Protein AF-A0A3C1VQQ1-F1 (afdb_monomer)

Structure (mmCIF, N/CA/C/O backbone):
data_AF-A0A3C1VQQ1-F1
#
_entry.id   AF-A0A3C1VQQ1-F1
#
loop_
_atom_site.group_PDB
_atom_site.id
_atom_site.type_symbol
_atom_site.label_atom_id
_atom_site.label_alt_id
_atom_site.label_comp_id
_atom_site.label_asym_id
_atom_site.label_entity_id
_atom_site.label_seq_id
_atom_site.pdbx_PDB_ins_code
_atom_site.Cartn_x
_atom_site.Cartn_y
_atom_site.Cartn_z
_atom_site.occupancy
_atom_site.B_iso_or_equiv
_atom_site.auth_seq_id
_atom_site.auth_comp_id
_atom_site.auth_asym_id
_atom_site.auth_atom_id
_atom_site.pdbx_PDB_model_num
ATOM 1 N N . VAL A 1 1 ? -17.918 -1.080 27.250 1.00 39.94 1 VAL A N 1
ATOM 2 C CA . VAL A 1 1 ? -16.450 -1.093 27.050 1.00 39.94 1 VAL A CA 1
ATOM 3 C C . VAL A 1 1 ? -15.999 -2.527 27.261 1.00 39.94 1 VAL A C 1
ATOM 5 O O . VAL A 1 1 ? -16.093 -3.006 28.383 1.00 39.94 1 VAL A O 1
ATOM 8 N N . GLY A 1 2 ? -15.712 -3.258 26.180 1.00 42.59 2 GLY A N 1
ATOM 9 C CA . GLY A 1 2 ? -15.419 -4.693 26.248 1.00 42.59 2 GLY A CA 1
ATOM 10 C C . GLY A 1 2 ? -14.170 -4.951 27.084 1.00 42.59 2 GLY A C 1
ATOM 11 O O . GLY A 1 2 ? -13.149 -4.301 26.871 1.00 42.59 2 GLY A O 1
ATOM 12 N N . GLN A 1 3 ? -14.267 -5.852 28.062 1.00 41.72 3 GLN A N 1
ATOM 13 C CA . GLN A 1 3 ? -13.107 -6.332 28.807 1.00 41.72 3 GLN A CA 1
ATOM 14 C C . GLN A 1 3 ? -12.143 -6.986 27.815 1.00 41.72 3 GLN A C 1
ATOM 16 O O . GLN A 1 3 ? -12.426 -8.054 27.280 1.00 41.72 3 GLN A O 1
ATOM 21 N N . LEU A 1 4 ? -11.020 -6.318 27.550 1.00 45.69 4 LEU A N 1
ATOM 22 C CA . LEU A 1 4 ? -9.874 -6.940 26.902 1.00 45.69 4 LEU A CA 1
ATOM 23 C C . LEU A 1 4 ? -9.429 -8.109 27.786 1.00 45.69 4 LEU A C 1
ATOM 25 O O . LEU A 1 4 ? -9.221 -7.938 28.988 1.00 45.69 4 LEU A O 1
ATOM 29 N N . ASP A 1 5 ? -9.319 -9.287 27.181 1.00 46.25 5 ASP A N 1
ATOM 30 C CA . ASP A 1 5 ? -8.816 -10.509 27.807 1.00 46.25 5 ASP A CA 1
ATOM 31 C C . ASP A 1 5 ? -7.493 -10.198 28.552 1.00 46.25 5 ASP A C 1
ATOM 33 O O . ASP A 1 5 ? -6.656 -9.481 27.986 1.00 46.25 5 ASP A O 1
ATOM 37 N N . PRO A 1 6 ? -7.250 -10.674 29.793 1.00 57.59 6 PRO A N 1
ATOM 38 C CA . PRO A 1 6 ? -6.098 -10.261 30.611 1.00 57.59 6 PRO A CA 1
ATOM 39 C C . PRO A 1 6 ? -4.735 -10.425 29.921 1.00 57.59 6 PRO A C 1
ATOM 41 O O . PRO A 1 6 ? -3.790 -9.698 30.218 1.00 57.59 6 PRO A O 1
ATOM 44 N N . GLN A 1 7 ? -4.646 -11.336 28.951 1.00 48.59 7 GLN A N 1
ATOM 45 C CA . GLN A 1 7 ? -3.479 -11.550 28.091 1.00 48.59 7 GLN A CA 1
ATOM 46 C C . GLN A 1 7 ? -3.103 -10.347 27.197 1.00 48.59 7 GLN A C 1
ATOM 48 O O . GLN A 1 7 ? -1.947 -10.227 26.775 1.00 48.59 7 GLN A O 1
ATOM 53 N N . PHE A 1 8 ? -4.043 -9.434 26.935 1.00 49.53 8 PHE A N 1
ATOM 54 C CA . PHE A 1 8 ? -3.836 -8.216 26.143 1.00 49.53 8 PHE A CA 1
ATOM 55 C C . PHE A 1 8 ? -3.678 -6.946 26.994 1.00 49.53 8 PHE A C 1
ATOM 57 O O . PHE A 1 8 ? -3.432 -5.864 26.447 1.00 49.53 8 PHE A O 1
ATOM 64 N N . ALA A 1 9 ? -3.761 -7.055 28.325 1.00 52.38 9 ALA A N 1
ATOM 65 C CA . ALA A 1 9 ? -3.533 -5.930 29.225 1.00 52.38 9 ALA A CA 1
ATOM 66 C C . ALA A 1 9 ? -2.117 -5.354 29.024 1.00 52.38 9 ALA A C 1
ATOM 68 O O . ALA A 1 9 ? -1.124 -6.079 29.004 1.00 52.38 9 ALA A O 1
ATOM 69 N N . GLY A 1 10 ? -2.021 -4.038 28.813 1.00 63.00 10 GLY A N 1
ATOM 70 C CA . GLY A 1 10 ? -0.745 -3.344 28.591 1.00 63.00 10 GLY A CA 1
ATOM 71 C C . GLY A 1 10 ? -0.114 -3.524 27.201 1.00 63.00 10 GLY A C 1
ATOM 72 O O . GLY A 1 10 ? 0.918 -2.912 26.931 1.00 63.00 10 GLY A O 1
ATOM 73 N N . LYS A 1 11 ? -0.719 -4.290 26.278 1.00 68.06 11 LYS A N 1
ATOM 74 C CA . LYS A 1 11 ? -0.163 -4.482 24.921 1.00 68.06 11 LYS A CA 1
ATOM 75 C C . LYS A 1 11 ? -0.221 -3.224 24.059 1.00 68.06 11 LYS A C 1
ATOM 77 O O . LYS A 1 11 ? 0.683 -3.016 23.255 1.00 68.06 11 LYS A O 1
ATOM 82 N N . VAL A 1 12 ? -1.240 -2.383 24.237 1.00 72.56 12 VAL A N 1
ATOM 83 C CA . VAL A 1 12 ? -1.382 -1.121 23.491 1.00 72.56 12 VAL A CA 1
ATOM 84 C C . VAL A 1 12 ? -0.232 -0.153 23.821 1.00 72.56 12 VAL A C 1
ATOM 86 O O . VAL A 1 12 ? 0.487 0.209 22.892 1.00 72.56 12 VAL A O 1
ATOM 89 N N . PRO A 1 13 ? 0.050 0.180 25.101 1.00 73.81 13 PRO A N 1
ATOM 90 C CA . PRO A 1 13 ? 1.220 0.980 25.473 1.00 73.81 13 PRO A CA 1
ATOM 91 C C . PRO A 1 13 ? 2.548 0.439 24.930 1.00 73.81 13 PRO A C 1
ATOM 93 O O . PRO A 1 13 ? 3.322 1.198 24.361 1.00 73.81 13 PRO A O 1
ATOM 96 N N . VAL A 1 14 ? 2.787 -0.874 25.030 1.00 73.19 14 VAL A N 1
ATOM 97 C CA . VAL A 1 14 ? 4.020 -1.515 24.527 1.00 73.19 14 VAL A CA 1
ATOM 98 C C . VAL A 1 14 ? 4.127 -1.437 23.002 1.00 73.19 14 VAL A C 1
ATOM 100 O O . VAL A 1 14 ? 5.217 -1.305 22.450 1.00 73.19 14 VAL A O 1
ATOM 103 N N . THR A 1 15 ? 3.005 -1.543 22.292 1.00 71.06 15 THR A N 1
ATOM 104 C CA . THR A 1 15 ? 2.981 -1.434 20.826 1.00 71.06 15 THR A CA 1
ATOM 105 C C . THR A 1 15 ? 3.254 0.000 20.386 1.00 71.06 15 THR A C 1
ATOM 107 O O . THR A 1 15 ? 4.034 0.211 19.462 1.00 71.06 15 THR A O 1
ATOM 110 N N . ILE A 1 16 ? 2.678 0.976 21.092 1.00 71.69 16 ILE A N 1
ATOM 111 C CA . ILE A 1 16 ? 2.932 2.404 20.881 1.00 71.69 16 ILE A CA 1
ATOM 112 C C . ILE A 1 16 ? 4.403 2.732 21.156 1.00 71.69 16 ILE A C 1
ATOM 114 O O . ILE A 1 16 ? 5.048 3.357 20.322 1.00 71.69 16 ILE A O 1
ATOM 118 N N . GLU A 1 17 ? 4.960 2.263 22.273 1.00 69.62 17 GLU A N 1
ATOM 119 C CA . GLU A 1 17 ? 6.384 2.413 22.596 1.00 69.62 17 GLU A CA 1
ATOM 120 C C . GLU A 1 17 ? 7.264 1.840 21.478 1.00 69.62 17 GLU A C 1
ATOM 122 O O . GLU A 1 17 ? 8.118 2.543 20.951 1.00 69.62 17 GLU A O 1
ATOM 127 N N . ARG A 1 18 ? 7.003 0.603 21.028 1.00 67.00 18 ARG A N 1
ATOM 128 C CA . ARG A 1 18 ? 7.743 -0.016 19.914 1.00 67.00 18 ARG A CA 1
ATOM 129 C C . ARG A 1 18 ? 7.639 0.772 18.616 1.00 67.00 18 ARG A C 1
ATOM 131 O O . ARG A 1 18 ? 8.617 0.830 17.877 1.00 67.00 18 ARG A O 1
ATOM 138 N N . TYR A 1 19 ? 6.461 1.306 18.309 1.00 69.56 19 TYR A N 1
ATOM 139 C CA . TYR A 1 19 ? 6.261 2.144 17.134 1.00 69.56 19 TYR A CA 1
ATOM 140 C C . TYR A 1 19 ? 7.142 3.391 17.225 1.00 69.56 19 TYR A C 1
ATOM 142 O O . TYR A 1 19 ? 7.952 3.637 16.334 1.00 69.56 19 TYR A O 1
ATOM 150 N N . TRP A 1 20 ? 7.085 4.110 18.346 1.00 68.25 20 TRP A N 1
ATOM 151 C CA . TRP A 1 20 ? 7.907 5.298 18.546 1.00 68.25 20 TRP A CA 1
ATOM 152 C C . TRP A 1 20 ? 9.400 4.994 18.622 1.00 68.25 20 TRP A C 1
ATOM 154 O O . TRP A 1 20 ? 10.163 5.788 18.101 1.00 68.25 20 TRP A O 1
ATOM 164 N N . SER A 1 21 ? 9.840 3.848 19.148 1.00 64.88 21 SER A N 1
ATOM 165 C CA . SER A 1 21 ? 11.254 3.438 19.087 1.00 64.88 21 SER A CA 1
ATOM 166 C C . SER A 1 21 ? 11.730 3.088 17.673 1.00 64.88 21 SER A C 1
ATOM 168 O O . SER A 1 21 ? 12.930 3.111 17.407 1.00 64.88 21 SER A O 1
ATOM 170 N N . LYS A 1 22 ? 10.815 2.709 16.769 1.00 64.06 22 LYS A N 1
ATOM 171 C CA . LYS A 1 22 ? 11.129 2.475 15.350 1.00 64.06 22 LYS A CA 1
ATOM 172 C C . LYS A 1 22 ? 11.178 3.774 14.551 1.00 64.06 22 LYS A C 1
ATOM 174 O O . LYS A 1 22 ? 11.965 3.871 13.618 1.00 64.06 22 LYS A O 1
ATOM 179 N N . VAL A 1 23 ? 10.331 4.739 14.900 1.00 64.25 23 VAL A N 1
ATOM 180 C CA . VAL A 1 23 ? 10.227 6.039 14.219 1.00 64.25 23 VAL A CA 1
ATOM 181 C C . VAL A 1 23 ? 11.259 7.038 14.760 1.00 64.25 23 VAL A C 1
ATOM 183 O O . VAL A 1 23 ? 11.966 7.697 14.004 1.00 64.25 23 VAL A O 1
ATOM 186 N N . GLY A 1 24 ? 11.354 7.143 16.082 1.00 58.41 24 GLY A N 1
ATOM 187 C CA . GLY A 1 24 ? 12.304 7.957 16.826 1.00 58.41 24 GLY A CA 1
ATOM 188 C C . GLY A 1 24 ? 13.482 7.102 17.267 1.00 58.41 24 GLY A C 1
ATOM 189 O O . GLY A 1 24 ? 13.353 6.191 18.082 1.00 58.41 24 GLY A O 1
ATOM 190 N N . SER A 1 25 ? 14.649 7.373 16.704 1.00 52.59 25 SER A N 1
ATOM 191 C CA . SER A 1 25 ? 15.847 6.601 16.984 1.00 52.59 25 SER A CA 1
ATOM 192 C C . SER A 1 25 ? 16.397 6.876 18.391 1.00 52.59 25 SER A C 1
ATOM 194 O O . SER A 1 25 ? 17.212 7.777 18.567 1.00 52.59 25 SER A O 1
ATOM 196 N N . ASP A 1 26 ? 16.080 6.029 19.365 1.00 44.44 26 ASP A N 1
ATOM 197 C CA . ASP A 1 26 ? 16.962 5.849 20.535 1.00 44.44 26 ASP A CA 1
ATOM 198 C C . ASP A 1 26 ? 18.192 4.975 20.187 1.00 44.44 26 ASP A C 1
ATOM 200 O O . ASP A 1 26 ? 19.089 4.783 21.002 1.00 44.44 26 ASP A O 1
ATOM 204 N N . THR A 1 27 ? 18.267 4.455 18.952 1.00 45.03 27 THR A N 1
ATOM 205 C CA . THR A 1 27 ? 19.327 3.544 18.466 1.00 45.03 27 THR A CA 1
ATOM 206 C C . THR A 1 27 ? 20.095 4.047 17.230 1.00 45.03 27 THR A C 1
ATOM 208 O O . THR A 1 27 ? 20.875 3.300 16.646 1.00 45.03 27 THR A O 1
ATOM 211 N N . GLY A 1 28 ? 19.944 5.323 16.847 1.00 43.47 28 GLY A N 1
ATOM 212 C CA . GLY A 1 28 ? 20.835 5.994 15.881 1.00 43.47 28 GLY A CA 1
ATOM 213 C C . GLY A 1 28 ? 20.470 5.948 14.388 1.00 43.47 28 GLY A C 1
ATOM 214 O O . GLY A 1 28 ? 21.255 6.434 13.581 1.00 43.47 28 GLY A O 1
ATOM 215 N N . MET A 1 29 ? 19.301 5.429 13.997 1.00 49.06 29 MET A N 1
ATOM 216 C CA . MET A 1 29 ? 18.814 5.469 12.606 1.00 49.06 29 MET A CA 1
ATOM 217 C C . MET A 1 29 ? 17.556 6.338 12.506 1.00 49.06 29 MET A C 1
ATOM 219 O O . MET A 1 29 ? 16.444 5.863 12.721 1.00 49.06 29 MET A O 1
ATOM 223 N N . THR A 1 30 ? 17.720 7.633 12.241 1.00 51.16 30 THR A N 1
ATOM 224 C CA . THR A 1 30 ? 16.607 8.587 12.155 1.00 51.16 30 THR A CA 1
ATOM 225 C C . THR A 1 30 ? 15.863 8.430 10.823 1.00 51.16 30 THR A C 1
ATOM 227 O O . THR A 1 30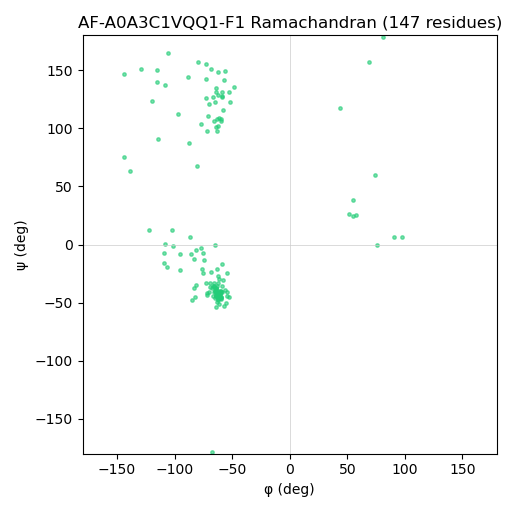 ? 16.334 8.930 9.802 1.00 51.16 30 THR A O 1
ATOM 230 N N . MET A 1 31 ? 14.681 7.803 10.814 1.00 55.97 31 MET A N 1
ATOM 231 C CA . MET A 1 31 ? 13.685 8.017 9.750 1.00 55.97 31 MET A CA 1
ATOM 232 C C . MET A 1 31 ? 12.937 9.317 10.074 1.00 55.97 31 MET A C 1
ATOM 234 O O . MET A 1 31 ? 11.792 9.317 10.515 1.00 55.97 31 MET A O 1
ATOM 238 N N . PHE A 1 32 ? 13.659 10.434 9.980 1.00 53.28 32 PHE A N 1
ATOM 239 C CA . PHE A 1 32 ? 13.113 11.770 10.182 1.00 53.28 32 PHE A CA 1
ATOM 240 C C . PHE A 1 32 ? 13.313 12.570 8.888 1.00 53.28 32 PHE A C 1
ATOM 242 O O . PHE A 1 32 ? 14.456 12.689 8.438 1.00 53.28 32 PHE A O 1
ATOM 249 N N . PRO A 1 33 ? 12.247 13.124 8.287 1.00 62.31 33 PRO A N 1
ATOM 250 C CA . PRO A 1 33 ? 10.866 13.155 8.778 1.00 62.31 33 PRO A CA 1
ATOM 251 C C . PRO A 1 33 ? 10.151 11.796 8.696 1.00 62.31 33 PRO A C 1
ATOM 253 O O . PRO A 1 33 ? 10.498 10.939 7.886 1.00 62.31 33 PRO A O 1
ATOM 256 N N . VAL A 1 34 ? 9.148 11.621 9.560 1.00 68.12 34 VAL A N 1
ATOM 257 C CA . VAL A 1 34 ? 8.208 10.491 9.500 1.00 68.12 34 VAL A CA 1
ATOM 258 C C . VAL A 1 34 ? 7.532 10.495 8.122 1.00 68.12 34 VAL A C 1
ATOM 260 O O . VAL A 1 34 ? 7.232 11.589 7.632 1.00 68.12 34 VAL A O 1
ATOM 263 N N . PRO A 1 35 ? 7.280 9.327 7.498 1.00 74.00 35 PRO A N 1
ATOM 264 C CA . PRO A 1 35 ? 6.552 9.274 6.238 1.00 74.00 35 PRO A CA 1
ATOM 265 C C . PRO A 1 35 ? 5.224 10.030 6.340 1.00 74.00 35 PRO A C 1
ATOM 267 O O . PRO A 1 35 ? 4.471 9.842 7.296 1.00 74.00 35 PRO A O 1
ATOM 270 N N . VAL A 1 36 ? 4.960 10.892 5.362 1.00 80.12 36 VAL A N 1
ATOM 271 C CA . VAL A 1 36 ? 3.697 11.639 5.228 1.00 80.12 36 VAL A CA 1
ATOM 272 C C . VAL A 1 36 ? 2.834 11.092 4.097 1.00 80.12 36 VAL A C 1
ATOM 274 O O . VAL A 1 36 ? 1.625 11.302 4.105 1.00 80.12 36 VAL A O 1
ATOM 277 N N . ASP A 1 37 ? 3.453 10.357 3.172 1.00 82.56 37 ASP A N 1
ATOM 278 C CA . ASP A 1 37 ? 2.797 9.672 2.068 1.00 82.56 37 ASP A CA 1
ATO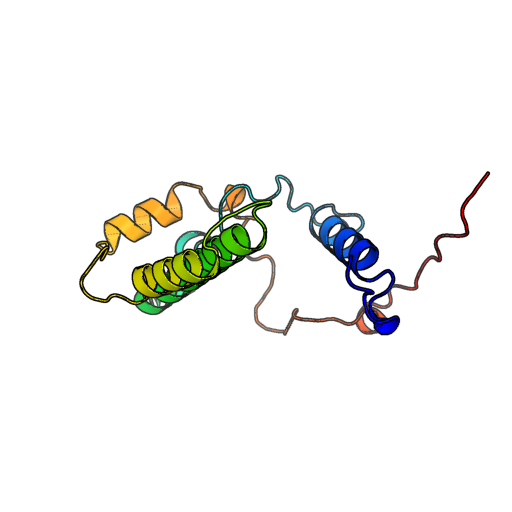M 279 C C . ASP A 1 37 ? 2.965 8.156 2.216 1.00 82.56 37 ASP A C 1
ATOM 281 O O . ASP A 1 37 ? 3.968 7.665 2.747 1.00 82.56 37 ASP A O 1
ATOM 285 N N . MET A 1 38 ? 1.987 7.403 1.709 1.00 84.50 38 MET A N 1
ATOM 286 C CA . MET A 1 38 ? 2.069 5.947 1.653 1.00 84.50 38 MET A CA 1
ATOM 287 C C . MET A 1 38 ? 3.229 5.514 0.734 1.00 84.50 38 MET A C 1
ATOM 289 O O . MET A 1 38 ? 3.360 6.057 -0.368 1.00 84.50 38 MET A O 1
ATOM 293 N N . PRO A 1 39 ? 4.065 4.541 1.142 1.00 84.62 39 PRO A N 1
ATOM 294 C CA . PRO A 1 39 ? 5.140 4.041 0.300 1.00 84.62 39 PRO A CA 1
ATOM 295 C C . PRO A 1 39 ? 4.599 3.301 -0.921 1.00 84.62 39 PRO A C 1
ATOM 297 O O . PRO A 1 39 ? 3.824 2.356 -0.794 1.00 84.62 39 PRO A O 1
ATOM 300 N N . SER A 1 40 ? 5.065 3.721 -2.093 1.00 89.19 40 SER A N 1
ATOM 301 C CA . SER A 1 40 ? 4.740 3.139 -3.392 1.00 89.19 40 SER A CA 1
ATOM 302 C C . SER A 1 40 ? 5.935 2.380 -3.962 1.00 89.19 40 SER A C 1
ATOM 304 O O . SER A 1 40 ? 7.080 2.848 -3.901 1.00 89.19 40 SER A O 1
ATOM 306 N N . VAL A 1 41 ? 5.687 1.203 -4.535 1.00 89.56 41 VAL A N 1
ATOM 307 C CA . VAL A 1 41 ? 6.737 0.308 -5.045 1.00 89.56 41 VAL A CA 1
ATOM 308 C C . VAL A 1 41 ? 7.684 0.998 -6.041 1.00 89.56 41 VAL A C 1
ATOM 310 O O . VAL A 1 41 ? 8.896 0.841 -5.869 1.00 89.56 41 VAL A O 1
ATOM 313 N N . PRO A 1 42 ? 7.225 1.805 -7.021 1.00 87.75 42 PRO A N 1
ATOM 314 C CA . PRO A 1 42 ? 8.125 2.474 -7.960 1.00 87.75 42 PRO A CA 1
ATOM 315 C C . PRO A 1 42 ? 9.101 3.443 -7.283 1.00 87.75 42 PRO A C 1
ATOM 317 O O . PRO A 1 42 ? 10.212 3.636 -7.777 1.00 87.75 42 PRO A O 1
ATOM 320 N N . ALA A 1 43 ? 8.710 4.040 -6.152 1.00 87.06 43 ALA A N 1
ATOM 321 C CA . ALA A 1 43 ? 9.545 4.983 -5.419 1.00 87.06 43 ALA A CA 1
ATOM 322 C C . ALA A 1 43 ? 10.563 4.284 -4.505 1.00 87.06 43 ALA A C 1
ATOM 324 O O . ALA A 1 43 ? 11.729 4.678 -4.488 1.00 87.06 43 ALA A O 1
ATOM 325 N N . ILE A 1 44 ? 10.148 3.260 -3.748 1.00 82.25 44 ILE A N 1
ATOM 326 C CA . ILE A 1 44 ? 11.006 2.616 -2.732 1.00 82.25 44 ILE A CA 1
ATOM 327 C C . ILE A 1 44 ? 11.743 1.363 -3.233 1.00 82.25 44 ILE A C 1
ATOM 329 O O . ILE A 1 44 ? 12.767 0.987 -2.660 1.00 82.25 44 ILE A O 1
ATOM 333 N N . ALA A 1 45 ? 11.251 0.722 -4.296 1.00 86.19 45 ALA A N 1
ATOM 334 C CA . ALA A 1 45 ? 11.791 -0.510 -4.873 1.00 86.19 45 ALA A CA 1
ATOM 335 C C . ALA A 1 45 ? 11.777 -0.467 -6.422 1.00 86.19 45 ALA A C 1
ATOM 337 O O . ALA A 1 45 ? 11.131 -1.293 -7.073 1.00 86.19 45 ALA A O 1
ATOM 338 N N . PRO A 1 46 ? 12.528 0.462 -7.046 1.00 85.50 46 PRO A N 1
ATOM 339 C CA . PRO A 1 46 ? 12.508 0.665 -8.499 1.00 85.50 46 PRO A CA 1
ATOM 340 C C . PRO A 1 46 ? 12.979 -0.557 -9.302 1.00 85.50 46 PRO A C 1
ATOM 342 O O . PRO A 1 46 ? 12.549 -0.755 -10.439 1.00 85.50 46 PRO A O 1
ATOM 345 N N . SER A 1 47 ? 13.836 -1.404 -8.723 1.00 86.38 47 SER A N 1
ATOM 346 C CA . SER A 1 47 ? 14.260 -2.666 -9.341 1.00 86.38 47 SER A CA 1
ATOM 347 C C . SER A 1 47 ? 13.106 -3.660 -9.470 1.00 86.38 47 SER A C 1
ATOM 349 O O . SER A 1 47 ? 12.962 -4.281 -10.517 1.00 86.38 47 SER A O 1
ATOM 351 N N . LEU A 1 48 ? 12.246 -3.767 -8.451 1.00 85.31 48 LEU A N 1
ATOM 352 C CA . LEU A 1 48 ? 11.057 -4.618 -8.502 1.00 85.31 48 LEU A CA 1
ATOM 353 C C . LEU A 1 48 ? 10.081 -4.127 -9.574 1.00 85.31 48 LEU A C 1
ATOM 355 O O . LEU A 1 48 ? 9.580 -4.935 -10.349 1.00 85.31 48 LEU A O 1
ATOM 359 N N . TYR A 1 49 ? 9.851 -2.814 -9.646 1.00 88.12 49 TYR A N 1
ATOM 360 C CA . TYR A 1 49 ? 9.014 -2.229 -10.694 1.00 88.12 49 TYR A CA 1
ATOM 361 C C . TYR A 1 49 ? 9.578 -2.502 -12.099 1.00 88.12 49 TYR A C 1
ATOM 363 O O . TYR A 1 49 ? 8.824 -2.860 -12.998 1.00 88.12 49 TYR A O 1
ATOM 371 N N . SER A 1 50 ? 10.900 -2.402 -12.275 1.00 88.75 50 SER A N 1
ATOM 372 C CA . SER A 1 50 ? 11.553 -2.638 -13.572 1.00 88.75 50 SER A CA 1
ATOM 373 C C . SER A 1 50 ? 11.436 -4.092 -14.048 1.00 88.75 50 SER A C 1
ATOM 375 O O . SER A 1 50 ? 11.296 -4.335 -15.243 1.00 88.75 50 SER A O 1
ATOM 377 N N . GLU A 1 51 ? 11.492 -5.055 -13.125 1.00 91.88 51 GLU A N 1
ATOM 378 C CA . GLU A 1 51 ? 11.381 -6.488 -13.437 1.00 91.88 51 GLU A CA 1
ATOM 379 C C . GLU A 1 51 ? 9.919 -6.951 -13.570 1.00 91.88 51 GLU A C 1
ATOM 381 O O . GLU A 1 51 ? 9.600 -7.798 -14.403 1.00 91.88 51 GLU A O 1
ATOM 386 N N . ALA A 1 52 ? 9.015 -6.415 -12.742 1.00 89.88 52 ALA A N 1
ATOM 387 C CA . ALA A 1 52 ? 7.625 -6.855 -12.647 1.00 89.88 52 ALA A CA 1
ATOM 388 C C . ALA A 1 52 ? 6.658 -5.676 -12.383 1.00 89.88 52 ALA A C 1
ATOM 390 O O . ALA A 1 52 ? 6.128 -5.543 -11.273 1.00 89.88 52 ALA A O 1
ATOM 391 N N . PRO A 1 53 ? 6.352 -4.845 -13.398 1.00 87.62 53 PRO A N 1
ATOM 392 C CA . PRO A 1 53 ? 5.537 -3.639 -13.223 1.00 87.62 53 PRO A CA 1
ATOM 393 C C . PRO A 1 53 ? 4.101 -3.949 -12.782 1.00 87.62 53 PRO A C 1
ATOM 395 O O . PRO A 1 53 ? 3.554 -3.276 -11.914 1.00 87.62 53 PRO A O 1
ATOM 398 N N . GLN A 1 54 ? 3.503 -5.029 -13.295 1.00 87.06 54 GLN A N 1
ATOM 399 C CA . GLN A 1 54 ? 2.160 -5.453 -12.880 1.00 87.06 54 GLN A CA 1
ATOM 400 C C . GLN A 1 54 ? 2.105 -5.859 -11.402 1.00 87.06 54 GLN A C 1
ATOM 402 O O . GLN A 1 54 ? 1.135 -5.557 -10.712 1.00 87.06 54 GLN A O 1
ATOM 407 N N . ALA A 1 55 ? 3.154 -6.514 -10.897 1.00 88.25 55 ALA A N 1
ATOM 408 C CA . ALA A 1 55 ? 3.222 -6.892 -9.490 1.00 88.25 55 ALA A CA 1
ATOM 409 C C . ALA A 1 55 ? 3.343 -5.656 -8.586 1.00 88.25 55 ALA A C 1
ATOM 411 O O . ALA A 1 55 ? 2.716 -5.618 -7.531 1.00 88.25 55 ALA A O 1
ATOM 412 N N . ALA A 1 56 ? 4.094 -4.636 -9.015 1.00 89.75 56 ALA A N 1
ATOM 413 C CA . ALA A 1 56 ? 4.194 -3.362 -8.307 1.00 89.75 56 ALA A CA 1
ATOM 414 C C . ALA A 1 56 ? 2.826 -2.672 -8.166 1.00 89.75 56 ALA A C 1
ATOM 416 O O . ALA A 1 56 ? 2.453 -2.292 -7.058 1.00 89.75 56 ALA A O 1
ATOM 417 N N . VAL A 1 57 ? 2.047 -2.610 -9.254 1.00 88.62 57 VAL A N 1
ATOM 418 C CA . VAL A 1 57 ? 0.684 -2.046 -9.246 1.00 88.62 57 VAL A CA 1
ATOM 419 C C . VAL A 1 57 ? -0.226 -2.805 -8.278 1.00 88.62 57 VAL A C 1
ATOM 421 O O . VAL A 1 57 ? -0.917 -2.191 -7.471 1.00 88.62 57 VAL A O 1
ATOM 424 N N . ILE A 1 58 ? -0.207 -4.141 -8.315 1.00 88.25 58 ILE A N 1
ATOM 425 C CA . ILE A 1 58 ? -1.030 -4.968 -7.419 1.00 88.25 58 ILE A CA 1
ATOM 426 C C . ILE A 1 58 ? -0.662 -4.721 -5.951 1.00 88.25 58 ILE A C 1
ATOM 428 O O . ILE A 1 58 ? -1.551 -4.586 -5.115 1.00 88.25 58 ILE A O 1
ATOM 432 N N . ILE A 1 59 ? 0.633 -4.648 -5.629 1.00 89.56 59 ILE A N 1
ATOM 433 C CA . ILE A 1 59 ? 1.099 -4.389 -4.260 1.00 89.56 59 ILE A CA 1
ATOM 434 C C . ILE A 1 59 ? 0.622 -3.017 -3.777 1.00 89.56 59 ILE A C 1
ATOM 436 O O . ILE A 1 59 ? 0.091 -2.918 -2.672 1.00 89.56 59 ILE A O 1
ATOM 440 N N . ASP A 1 60 ? 0.777 -1.976 -4.595 1.00 89.62 60 ASP A N 1
ATOM 441 C CA . ASP A 1 60 ? 0.338 -0.629 -4.225 1.00 89.62 60 ASP A CA 1
ATOM 442 C C . ASP A 1 60 ? -1.184 -0.566 -4.039 1.00 89.62 60 ASP A C 1
ATOM 444 O O . ASP A 1 60 ? -1.647 0.001 -3.050 1.00 89.62 60 ASP A O 1
ATOM 448 N N . ASN A 1 61 ? -1.962 -1.221 -4.907 1.00 89.62 61 ASN A N 1
ATOM 449 C CA . ASN A 1 61 ? -3.420 -1.303 -4.773 1.00 89.62 61 ASN A CA 1
ATOM 450 C C . ASN A 1 61 ? -3.843 -2.015 -3.480 1.00 89.62 61 ASN A C 1
ATOM 452 O O . ASN A 1 61 ? -4.751 -1.552 -2.791 1.00 89.62 61 ASN A O 1
ATOM 456 N N . LEU A 1 62 ? -3.172 -3.113 -3.117 1.00 90.06 62 LEU A N 1
ATOM 457 C CA . LEU A 1 62 ? -3.442 -3.827 -1.866 1.00 90.06 62 LEU A CA 1
ATOM 458 C C . LEU A 1 62 ? -3.115 -2.974 -0.636 1.00 90.06 62 LEU A C 1
ATOM 460 O O . LEU A 1 62 ? -3.876 -2.986 0.329 1.00 90.06 62 LEU A O 1
ATOM 464 N N . ASN A 1 63 ? -2.020 -2.211 -0.673 1.00 89.94 63 ASN A N 1
ATOM 465 C CA . ASN A 1 63 ? -1.665 -1.295 0.411 1.00 89.94 63 ASN A CA 1
ATOM 466 C C . ASN A 1 63 ? -2.696 -0.160 0.555 1.00 89.94 63 ASN A C 1
ATOM 468 O O . ASN A 1 63 ? -3.067 0.188 1.675 1.00 89.94 63 ASN A O 1
ATOM 472 N N . MET A 1 64 ? -3.193 0.389 -0.562 1.00 89.56 64 MET A N 1
ATOM 473 C CA . MET A 1 64 ? -4.257 1.403 -0.541 1.00 89.56 64 MET A CA 1
ATOM 474 C C . MET A 1 64 ? -5.568 0.846 0.018 1.00 89.56 64 MET A C 1
ATOM 476 O O . MET A 1 64 ? -6.222 1.522 0.812 1.00 89.56 64 MET A O 1
ATOM 480 N N . LEU A 1 65 ? -5.935 -0.384 -0.356 1.00 91.69 65 LEU A N 1
ATOM 481 C CA . LEU A 1 65 ? -7.116 -1.059 0.181 1.00 91.69 65 LEU A CA 1
ATOM 482 C C . LEU A 1 65 ? -7.003 -1.263 1.697 1.00 91.69 65 LEU A C 1
ATOM 484 O O . LEU A 1 65 ? -7.955 -0.970 2.415 1.00 91.69 65 LEU A O 1
ATOM 488 N N . ASP A 1 66 ? -5.851 -1.729 2.190 1.00 91.31 66 ASP A N 1
ATOM 489 C CA . ASP A 1 66 ? -5.620 -1.921 3.629 1.00 91.31 66 ASP A CA 1
ATOM 490 C C . ASP A 1 66 ? -5.773 -0.602 4.400 1.00 91.31 66 ASP A C 1
ATOM 492 O O . ASP A 1 66 ? -6.496 -0.539 5.393 1.00 91.31 66 ASP A O 1
ATOM 496 N N . ALA A 1 67 ? -5.184 0.487 3.892 1.00 90.50 67 ALA A N 1
ATOM 497 C CA . ALA A 1 67 ? -5.340 1.815 4.482 1.00 90.50 67 ALA A CA 1
ATOM 498 C C . ALA A 1 67 ? -6.809 2.281 4.493 1.00 90.50 67 ALA A C 1
ATOM 500 O O . ALA A 1 67 ? -7.305 2.723 5.529 1.00 90.50 67 ALA A O 1
ATOM 501 N N . ALA A 1 68 ? -7.530 2.121 3.378 1.00 91.44 68 ALA A N 1
ATOM 502 C CA . ALA A 1 68 ? -8.940 2.496 3.283 1.00 91.44 68 ALA A CA 1
ATOM 503 C C . ALA A 1 68 ? -9.825 1.695 4.257 1.00 91.44 68 ALA A C 1
ATOM 505 O O . ALA A 1 68 ? -10.675 2.261 4.947 1.00 91.44 68 ALA A O 1
ATOM 506 N N . VAL A 1 69 ? -9.603 0.381 4.360 1.00 92.38 69 VAL A N 1
ATOM 507 C CA . VAL A 1 69 ? -10.308 -0.495 5.309 1.00 92.38 69 VAL A CA 1
ATOM 508 C C . VAL A 1 69 ? -9.984 -0.108 6.752 1.00 92.38 69 VAL A C 1
ATOM 510 O O . VAL A 1 69 ? -10.892 -0.018 7.586 1.00 92.38 69 VAL A O 1
ATOM 513 N N . ALA A 1 70 ? -8.712 0.155 7.058 1.00 89.69 70 ALA A N 1
ATOM 514 C CA . ALA A 1 70 ? -8.283 0.582 8.383 1.00 89.69 70 ALA A CA 1
ATOM 515 C C . ALA A 1 70 ? -8.955 1.899 8.794 1.00 89.69 70 ALA A C 1
ATOM 517 O O . ALA A 1 70 ? -9.449 1.993 9.920 1.00 89.69 70 ALA A O 1
ATOM 518 N N . ASP A 1 71 ? -9.053 2.869 7.883 1.00 90.06 71 ASP A N 1
ATOM 519 C CA . ASP A 1 71 ? -9.726 4.146 8.125 1.00 90.06 71 ASP A CA 1
ATOM 520 C C . ASP A 1 71 ? -11.222 3.961 8.412 1.00 90.06 71 ASP A C 1
ATOM 522 O O . ASP A 1 71 ? -11.733 4.511 9.390 1.00 90.06 71 ASP A O 1
ATOM 526 N N . ILE A 1 72 ? -11.923 3.125 7.637 1.00 92.19 72 ILE A N 1
ATOM 527 C CA . ILE A 1 72 ? -13.347 2.808 7.857 1.00 92.19 72 ILE A CA 1
ATOM 528 C C . ILE A 1 72 ? -13.575 2.188 9.249 1.00 92.19 72 ILE A C 1
ATOM 530 O O . ILE A 1 72 ? -14.543 2.511 9.952 1.00 92.19 72 ILE A O 1
ATOM 534 N N . ILE A 1 73 ? -12.679 1.297 9.680 1.00 91.00 73 ILE A N 1
ATOM 535 C CA . ILE A 1 73 ? -12.760 0.648 10.995 1.00 91.00 73 ILE A CA 1
ATOM 536 C C . ILE A 1 73 ? -12.423 1.636 12.117 1.00 91.00 73 ILE A C 1
ATOM 538 O O . ILE A 1 73 ? -13.110 1.659 13.143 1.00 91.00 73 ILE A O 1
ATOM 542 N N . ALA A 1 74 ? -11.379 2.444 11.933 1.00 89.62 74 ALA A N 1
ATOM 543 C CA . ALA A 1 74 ? -10.867 3.360 12.944 1.00 89.62 74 ALA A CA 1
ATOM 544 C C . ALA A 1 74 ? -11.739 4.611 13.126 1.00 89.62 74 ALA A C 1
ATOM 546 O O . ALA A 1 74 ? -11.718 5.206 14.208 1.00 89.62 74 ALA A O 1
ATOM 547 N N . TYR A 1 75 ? -12.513 5.013 12.110 1.00 91.19 75 TYR A N 1
ATOM 548 C CA . TYR A 1 75 ? -13.301 6.239 12.171 1.00 91.19 75 TYR A CA 1
ATOM 549 C C . TYR A 1 75 ? -14.401 6.157 13.250 1.00 91.19 75 TYR A C 1
ATOM 551 O O . TYR A 1 75 ? -15.244 5.245 13.225 1.00 91.19 75 TYR A O 1
ATOM 559 N N . PRO A 1 76 ? -14.420 7.092 14.220 1.00 90.94 76 PRO A N 1
ATOM 560 C CA . PRO A 1 76 ? -15.392 7.078 15.303 1.00 90.94 76 PRO A CA 1
ATOM 561 C C . PRO A 1 76 ? -16.780 7.487 14.801 1.00 90.94 76 PRO A C 1
ATOM 563 O O . PRO A 1 76 ? -16.914 8.406 14.001 1.00 90.94 76 PRO A O 1
ATOM 566 N N . ASN A 1 77 ? -17.825 6.849 15.334 1.00 89.69 77 ASN A N 1
ATOM 567 C CA . ASN A 1 77 ? -19.231 7.151 15.022 1.00 89.69 77 ASN A CA 1
ATOM 568 C C . ASN A 1 77 ? -19.600 7.036 13.529 1.00 89.69 77 ASN A C 1
ATOM 570 O O . ASN A 1 77 ? -20.543 7.685 13.085 1.00 89.69 77 ASN A O 1
ATOM 574 N N . LEU A 1 78 ? -18.872 6.223 12.758 1.00 90.81 78 LEU A N 1
ATOM 575 C CA . LEU A 1 78 ? -19.236 5.919 11.378 1.00 90.81 78 LEU A CA 1
ATOM 576 C C . LEU A 1 78 ? -20.488 5.032 11.349 1.00 90.81 78 LEU A C 1
ATOM 578 O O . LEU A 1 78 ? -20.484 3.933 11.911 1.00 90.81 78 LEU A O 1
ATOM 582 N N . GLU A 1 79 ? -21.544 5.506 10.696 1.00 91.75 79 GLU A N 1
ATOM 583 C CA . GLU A 1 79 ? -22.727 4.700 10.382 1.00 91.75 79 GLU A CA 1
ATOM 584 C C . GLU A 1 79 ? -22.459 3.823 9.145 1.00 91.75 79 GLU A C 1
ATOM 586 O O . GLU A 1 79 ? -21.584 4.131 8.339 1.00 91.75 79 GLU A O 1
ATOM 591 N N . ASN A 1 80 ? -23.197 2.718 8.999 1.00 92.19 80 ASN A N 1
ATOM 592 C CA . ASN A 1 80 ? -23.137 1.814 7.836 1.00 92.19 80 ASN A CA 1
ATOM 593 C C . ASN A 1 80 ? -21.736 1.263 7.503 1.00 92.19 80 ASN A C 1
ATOM 595 O O . ASN A 1 80 ? -21.373 1.105 6.340 1.00 92.19 80 ASN A O 1
ATOM 599 N N . ARG A 1 81 ? -20.937 0.941 8.529 1.00 91.94 81 ARG A N 1
ATOM 600 C CA . ARG A 1 81 ? -19.559 0.455 8.351 1.00 91.94 81 ARG A CA 1
ATOM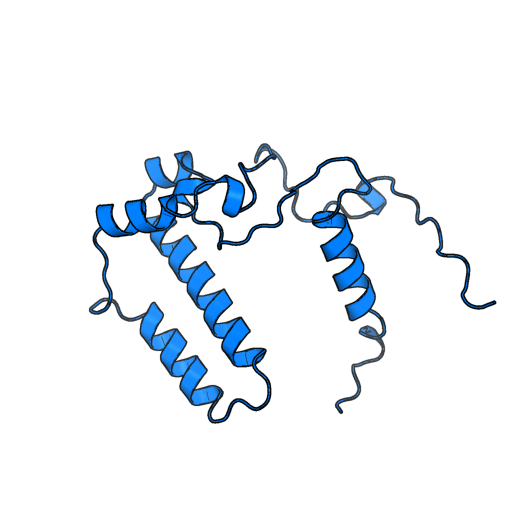 601 C C . ARG A 1 81 ? -19.461 -0.771 7.435 1.00 91.94 81 ARG A C 1
ATOM 603 O O . ARG A 1 81 ? -18.551 -0.824 6.618 1.00 91.94 81 ARG A O 1
ATOM 610 N N . ASP A 1 82 ? -20.384 -1.720 7.561 1.00 91.81 82 ASP A N 1
ATOM 611 C CA . ASP A 1 82 ? -20.366 -2.956 6.770 1.00 91.81 82 ASP A CA 1
ATOM 612 C C . ASP A 1 82 ? -20.559 -2.669 5.271 1.00 91.81 82 ASP A C 1
ATOM 614 O O . ASP A 1 82 ? -19.793 -3.163 4.448 1.00 91.81 82 ASP A O 1
ATOM 618 N N . GLU A 1 83 ? -21.502 -1.785 4.926 1.00 94.19 83 GLU A N 1
ATOM 619 C CA . GLU A 1 83 ? -21.742 -1.350 3.541 1.00 94.19 83 GLU A CA 1
ATOM 620 C C . GLU A 1 83 ? -20.529 -0.605 2.965 1.00 94.19 83 GLU A C 1
ATOM 622 O O . GLU A 1 83 ? -20.174 -0.784 1.802 1.00 94.19 83 GLU A O 1
ATOM 627 N N . LEU A 1 84 ? -19.857 0.215 3.781 1.00 92.62 84 LEU A N 1
ATOM 628 C CA . LEU A 1 84 ? -18.658 0.948 3.364 1.00 92.62 84 LEU A CA 1
ATOM 629 C C . LEU A 1 84 ? -17.456 0.023 3.136 1.00 92.62 84 LEU A C 1
ATOM 631 O O . LEU A 1 84 ? -16.675 0.261 2.217 1.00 92.62 84 LEU A O 1
ATOM 635 N N . LEU A 1 85 ? -17.306 -1.027 3.948 1.00 92.81 85 LEU A N 1
ATOM 636 C CA . LEU A 1 85 ? -16.259 -2.033 3.761 1.00 92.81 85 LEU A CA 1
ATOM 637 C C . LEU A 1 85 ? -16.472 -2.835 2.475 1.00 92.81 85 LEU A C 1
ATOM 639 O O . LEU A 1 85 ? -15.516 -3.049 1.732 1.00 92.81 85 LEU A O 1
ATOM 643 N N . GLU A 1 86 ? -17.710 -3.251 2.204 1.00 93.12 86 GLU A N 1
ATOM 644 C CA . GLU A 1 86 ? -18.060 -3.954 0.967 1.00 93.12 86 GLU A CA 1
ATOM 645 C C . GLU A 1 86 ? -17.839 -3.055 -0.254 1.00 93.12 86 GLU A C 1
ATOM 647 O O . GLU A 1 86 ? -17.177 -3.464 -1.203 1.00 93.12 86 GLU A O 1
ATOM 652 N N . ALA A 1 87 ? -18.256 -1.786 -0.182 1.00 91.44 87 ALA A N 1
ATOM 653 C CA . ALA A 1 87 ? -18.012 -0.814 -1.245 1.00 91.44 87 ALA A CA 1
ATOM 654 C C . ALA A 1 87 ? -16.514 -0.586 -1.516 1.00 91.44 87 ALA A C 1
ATOM 656 O O . ALA A 1 87 ? -16.111 -0.488 -2.675 1.00 91.44 87 ALA A O 1
ATOM 657 N N . ALA A 1 88 ? -15.680 -0.521 -0.471 1.00 91.38 88 ALA A N 1
ATOM 658 C CA . ALA A 1 88 ? -14.233 -0.409 -0.629 1.00 91.38 88 ALA A CA 1
ATOM 659 C C . ALA A 1 88 ? -13.642 -1.668 -1.283 1.00 91.38 88 ALA A C 1
ATOM 661 O O . ALA A 1 88 ? -12.869 -1.560 -2.231 1.00 91.38 88 ALA A O 1
ATOM 662 N N . ALA A 1 89 ? -14.027 -2.864 -0.832 1.00 89.00 89 ALA A N 1
ATOM 663 C CA . ALA A 1 89 ? -13.565 -4.110 -1.441 1.00 89.00 89 ALA A CA 1
ATOM 664 C C . ALA A 1 89 ? -13.971 -4.210 -2.922 1.00 89.00 89 ALA A C 1
ATOM 666 O O . ALA A 1 89 ? -13.146 -4.565 -3.765 1.00 89.00 89 ALA A O 1
ATOM 667 N N . ASP A 1 90 ? -15.206 -3.838 -3.250 1.00 89.75 90 ASP A N 1
ATOM 668 C CA . ASP A 1 90 ? -15.710 -3.809 -4.621 1.00 89.75 90 ASP A CA 1
ATOM 669 C C . ASP A 1 90 ? -14.921 -2.833 -5.500 1.00 89.75 90 ASP A C 1
ATOM 671 O O . ASP A 1 90 ? -14.587 -3.154 -6.637 1.00 89.75 90 ASP A O 1
ATOM 675 N N . GLU A 1 91 ? -14.595 -1.645 -4.994 1.00 87.88 91 GLU A N 1
ATOM 676 C CA . GLU A 1 91 ? -13.851 -0.637 -5.757 1.00 87.88 91 GLU A CA 1
ATOM 677 C C . GLU A 1 91 ? -12.451 -1.116 -6.160 1.00 87.88 91 GLU A C 1
ATOM 679 O O . GLU A 1 91 ? -12.023 -0.893 -7.290 1.00 87.88 91 GLU A O 1
ATOM 684 N N . PHE A 1 92 ? -11.750 -1.814 -5.263 1.00 86.31 92 PHE A N 1
ATOM 685 C CA . PHE A 1 92 ? -10.390 -2.303 -5.515 1.00 86.31 92 PHE A CA 1
ATOM 686 C C . PHE A 1 92 ? -10.335 -3.659 -6.242 1.00 86.31 92 PHE A C 1
ATOM 688 O O . PHE A 1 92 ? -9.246 -4.093 -6.624 1.00 86.31 92 PHE A O 1
ATOM 695 N N . THR A 1 93 ? -11.471 -4.342 -6.430 1.00 83.44 93 THR A N 1
ATOM 696 C CA . THR A 1 93 ? -11.538 -5.659 -7.098 1.00 83.44 93 THR A CA 1
ATOM 697 C C . THR A 1 93 ? -12.179 -5.630 -8.484 1.00 83.44 93 THR A C 1
ATOM 699 O O . THR A 1 93 ? -11.988 -6.581 -9.245 1.00 83.44 93 THR A O 1
ATOM 702 N N . LYS A 1 94 ? -12.895 -4.558 -8.843 1.00 82.50 94 LYS A N 1
ATOM 703 C CA . LYS A 1 94 ? -13.423 -4.360 -10.201 1.00 82.50 94 LYS A CA 1
ATOM 704 C C . LYS A 1 94 ? -12.284 -4.229 -11.212 1.00 82.50 94 LYS A C 1
ATOM 706 O O . LYS A 1 94 ? -11.360 -3.443 -11.029 1.00 82.50 94 LYS A O 1
ATOM 711 N N . ASP A 1 95 ? -12.375 -4.983 -12.302 1.00 74.19 95 ASP A N 1
ATOM 712 C CA . ASP A 1 95 ? -11.383 -5.018 -13.382 1.00 74.19 95 ASP A CA 1
ATOM 713 C C . ASP A 1 95 ? -11.720 -4.080 -14.555 1.00 74.19 95 ASP A C 1
ATOM 715 O O . ASP A 1 95 ? -10.900 -3.879 -15.452 1.00 74.19 95 ASP A O 1
ATOM 719 N N . ASP A 1 96 ? -12.912 -3.481 -14.542 1.00 75.25 96 ASP A N 1
ATOM 720 C CA . ASP A 1 96 ? -13.474 -2.673 -15.626 1.00 75.25 96 ASP A CA 1
ATOM 721 C C . ASP A 1 96 ? -13.549 -1.168 -15.314 1.00 75.25 96 ASP A C 1
ATOM 723 O O . ASP A 1 96 ? -13.847 -0.358 -16.196 1.00 75.25 96 ASP A O 1
ATOM 727 N N . SER A 1 97 ? -13.255 -0.776 -14.074 1.00 70.75 97 SER A N 1
ATOM 728 C CA . SER A 1 97 ? -13.382 0.595 -13.580 1.00 70.75 97 SER A CA 1
ATOM 729 C C . SER A 1 97 ? -12.098 1.059 -12.893 1.00 70.75 97 SER A C 1
ATOM 731 O O . SER A 1 97 ? -11.329 0.252 -12.384 1.00 70.75 97 SER A O 1
ATOM 733 N N . ASN A 1 98 ? -11.828 2.369 -12.935 1.00 69.19 98 ASN A N 1
ATOM 734 C CA . ASN A 1 98 ? -10.638 2.994 -12.333 1.00 69.19 98 ASN A CA 1
ATOM 735 C C . ASN A 1 98 ? -9.283 2.409 -12.778 1.00 69.19 98 ASN A C 1
ATOM 737 O O . ASN A 1 98 ? -8.269 2.557 -12.094 1.00 69.19 98 ASN A O 1
ATOM 741 N N . VAL A 1 99 ? -9.243 1.799 -13.964 1.00 76.62 99 VAL A N 1
ATOM 742 C CA . VAL A 1 99 ? -8.009 1.307 -14.576 1.00 76.62 99 VAL A CA 1
ATOM 743 C C . VAL A 1 99 ? -7.175 2.502 -15.033 1.00 76.62 99 VAL A C 1
ATOM 745 O O . VAL A 1 99 ? -7.542 3.219 -15.967 1.00 76.62 99 VAL A O 1
ATOM 748 N N . SER A 1 100 ? -6.052 2.732 -14.355 1.00 77.50 100 SER A N 1
ATOM 749 C CA . SER A 1 100 ? -5.087 3.761 -14.743 1.00 77.50 100 SER A CA 1
ATOM 750 C C . SER A 1 100 ? -4.059 3.211 -15.729 1.00 77.50 100 SER A C 1
ATOM 752 O O . SER A 1 100 ? -3.651 2.054 -15.644 1.00 77.50 100 SER A O 1
ATOM 754 N N . ASP A 1 101 ? -3.640 4.055 -16.671 1.00 84.94 101 ASP A N 1
ATOM 755 C CA . ASP A 1 101 ? -2.510 3.746 -17.544 1.00 84.94 101 ASP A CA 1
ATOM 756 C C . ASP A 1 101 ? -1.199 3.731 -16.742 1.00 84.94 101 ASP A C 1
ATOM 758 O O . ASP A 1 101 ? -1.040 4.483 -15.773 1.00 84.94 101 ASP A O 1
ATOM 762 N N . GLU A 1 102 ? -0.232 2.929 -17.182 1.00 83.25 102 GLU A N 1
ATOM 763 C CA . GLU A 1 102 ? 1.038 2.705 -16.487 1.00 83.25 102 GLU A CA 1
ATOM 764 C C . GLU A 1 102 ? 1.793 4.016 -16.233 1.00 83.25 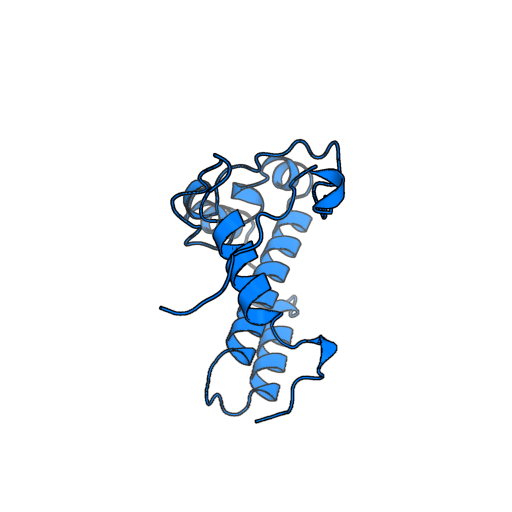102 GLU A C 1
ATOM 766 O O . GLU A 1 102 ? 2.322 4.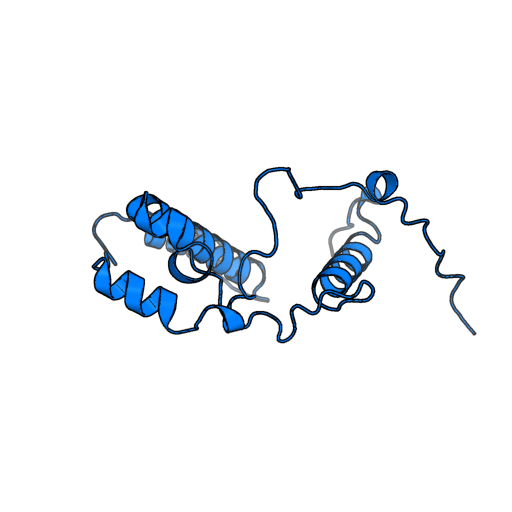237 -15.144 1.00 83.25 102 GLU A O 1
ATOM 771 N N . MET A 1 103 ? 1.777 4.940 -17.199 1.00 85.81 103 MET A N 1
ATOM 772 C CA . MET A 1 103 ? 2.418 6.247 -17.046 1.00 85.81 103 MET A CA 1
ATOM 773 C C . MET A 1 103 ? 1.727 7.120 -15.990 1.00 85.81 103 MET A C 1
ATOM 775 O O . MET A 1 103 ? 2.382 7.870 -15.266 1.00 85.81 103 MET A O 1
ATOM 779 N N . THR A 1 104 ? 0.400 7.023 -15.884 1.00 86.06 104 THR A N 1
ATOM 780 C CA . THR A 1 104 ? -0.384 7.782 -14.899 1.00 86.06 104 THR A CA 1
ATOM 781 C C . THR A 1 104 ? -0.153 7.229 -13.495 1.00 86.06 104 THR A C 1
ATOM 783 O O . THR A 1 104 ? 0.060 8.003 -12.559 1.00 86.06 104 THR A O 1
ATOM 786 N N . TYR A 1 105 ? -0.112 5.902 -13.366 1.00 87.69 105 TYR A N 1
ATOM 787 C CA . TYR A 1 105 ? 0.299 5.215 -12.145 1.00 87.69 105 TYR A CA 1
ATOM 788 C C . TYR A 1 105 ? 1.711 5.633 -11.715 1.00 87.69 105 TYR A C 1
ATOM 790 O O . TYR A 1 105 ? 1.891 6.103 -10.591 1.00 87.69 105 TYR A O 1
ATOM 798 N N . LEU A 1 106 ? 2.693 5.544 -12.618 1.00 86.62 106 LEU A N 1
ATOM 799 C CA . LEU A 1 106 ? 4.087 5.871 -12.321 1.00 86.62 106 LEU A CA 1
ATOM 800 C C . LEU A 1 106 ? 4.237 7.326 -11.865 1.00 86.62 106 LEU A C 1
ATOM 802 O O . LEU A 1 106 ? 4.907 7.608 -10.871 1.00 86.62 106 LEU A O 1
ATOM 806 N N . LEU A 1 107 ? 3.586 8.260 -12.562 1.00 87.56 107 LEU A N 1
ATOM 807 C CA . LEU A 1 107 ? 3.624 9.675 -12.201 1.00 87.56 107 LEU A CA 1
ATOM 808 C C . LEU A 1 107 ? 3.000 9.916 -10.823 1.00 87.56 107 LEU A C 1
ATOM 810 O O . LEU A 1 107 ? 3.552 10.687 -10.038 1.00 87.56 107 LEU A O 1
ATOM 814 N N . SER A 1 108 ? 1.887 9.245 -10.514 1.00 84.00 108 SER A N 1
ATOM 815 C CA . SER A 1 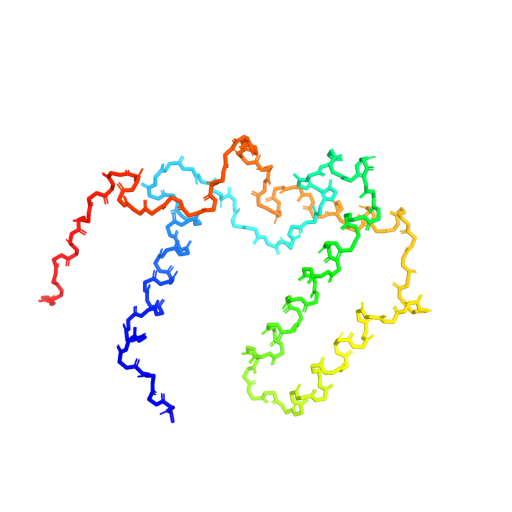108 ? 1.244 9.317 -9.199 1.00 84.00 108 SER A CA 1
ATOM 816 C C . SER A 1 108 ? 2.152 8.772 -8.092 1.00 84.00 108 SER A C 1
ATOM 818 O O . SER A 1 108 ? 2.409 9.471 -7.110 1.00 84.00 108 SER A O 1
ATOM 820 N N . ALA A 1 109 ? 2.718 7.577 -8.288 1.00 85.25 109 ALA A N 1
ATOM 821 C CA . ALA A 1 109 ? 3.603 6.910 -7.333 1.00 85.25 109 ALA A CA 1
ATOM 822 C C . ALA A 1 109 ? 4.853 7.751 -7.007 1.00 85.25 109 ALA A C 1
ATOM 824 O O . ALA A 1 109 ? 5.266 7.884 -5.852 1.00 85.25 109 ALA A O 1
ATOM 825 N N . LEU A 1 110 ? 5.433 8.395 -8.022 1.00 85.25 110 LEU A N 1
ATOM 826 C CA . LEU A 1 110 ? 6.657 9.180 -7.868 1.00 85.25 110 LEU A CA 1
ATOM 827 C C . LEU A 1 110 ? 6.423 10.613 -7.363 1.00 85.25 110 LEU A C 1
ATOM 829 O O . LEU A 1 110 ? 7.387 11.267 -6.959 1.00 85.25 110 LEU A O 1
ATOM 833 N N . ARG A 1 111 ? 5.179 11.118 -7.344 1.00 83.38 111 ARG A N 1
ATOM 834 C CA . ARG A 1 111 ? 4.883 12.533 -7.041 1.00 83.38 111 ARG A CA 1
ATOM 835 C C . ARG A 1 111 ? 5.287 12.958 -5.629 1.00 83.38 111 ARG A C 1
ATOM 837 O O . ARG A 1 111 ? 5.711 14.096 -5.441 1.00 83.38 111 ARG A O 1
ATOM 844 N N . GLY A 1 112 ? 5.153 12.060 -4.654 1.00 72.81 112 GLY A N 1
ATOM 845 C CA . GLY A 1 112 ? 5.555 12.309 -3.265 1.00 72.81 112 GLY A CA 1
ATOM 846 C C . GLY A 1 112 ? 7.069 12.239 -3.056 1.00 72.81 112 GLY A C 1
ATOM 847 O O . GLY A 1 112 ? 7.591 12.838 -2.122 1.00 72.81 112 GLY A O 1
ATOM 848 N N . GLY A 1 113 ? 7.803 11.566 -3.947 1.00 79.12 113 GLY A N 1
ATOM 849 C CA . GLY A 1 113 ? 9.232 11.307 -3.790 1.00 79.12 113 GLY A CA 1
ATOM 850 C C . GLY A 1 113 ? 9.554 10.323 -2.656 1.00 79.12 113 GLY A C 1
ATOM 851 O O . GLY A 1 113 ? 8.806 10.154 -1.696 1.00 79.12 113 GLY A O 1
ATOM 852 N N . ILE A 1 114 ? 10.719 9.677 -2.750 1.00 77.62 114 ILE A N 1
ATOM 853 C CA . ILE A 1 114 ? 11.107 8.588 -1.840 1.00 77.62 114 ILE A CA 1
ATOM 854 C C . ILE A 1 114 ? 11.222 9.027 -0.370 1.00 77.62 114 ILE A C 1
ATOM 856 O O . ILE A 1 114 ? 10.908 8.263 0.535 1.00 77.62 114 ILE A O 1
ATOM 860 N N . PHE A 1 115 ? 11.635 10.268 -0.104 1.00 74.56 115 PHE A N 1
ATOM 861 C CA . PHE A 1 115 ? 11.868 10.750 1.262 1.00 74.56 115 PHE A CA 1
ATOM 862 C C . PHE A 1 115 ? 10.577 10.994 2.050 1.00 74.56 115 PHE A C 1
ATOM 864 O O . PHE A 1 115 ? 10.551 10.733 3.248 1.00 74.56 115 PHE A O 1
ATOM 871 N N . ASN A 1 116 ? 9.493 11.412 1.388 1.00 78.44 116 ASN A N 1
ATOM 872 C CA . ASN A 1 116 ? 8.183 11.555 2.036 1.00 78.44 116 ASN A CA 1
ATOM 873 C C . ASN A 1 116 ? 7.506 10.199 2.290 1.00 78.44 116 ASN A C 1
ATOM 875 O O . ASN A 1 116 ? 6.564 10.121 3.074 1.00 78.44 116 ASN A O 1
ATOM 879 N N . GLN A 1 117 ? 8.025 9.142 1.662 1.00 79.69 117 GLN A N 1
ATOM 880 C CA . GLN A 1 117 ? 7.551 7.762 1.741 1.00 79.69 117 GLN A CA 1
ATOM 881 C C . GLN A 1 117 ? 8.419 6.881 2.667 1.00 79.69 117 GLN A C 1
ATOM 883 O O . GLN A 1 117 ? 8.295 5.660 2.659 1.00 79.69 117 GLN A O 1
ATOM 888 N N . GLY A 1 118 ? 9.306 7.481 3.473 1.00 73.56 118 GLY A N 1
ATOM 889 C CA . GLY A 1 118 ? 10.150 6.760 4.441 1.00 73.56 118 GLY A CA 1
ATOM 890 C C . GLY A 1 118 ? 11.568 6.438 3.983 1.00 73.56 118 GLY A C 1
ATOM 891 O O . GLY A 1 118 ? 12.317 5.800 4.722 1.00 73.56 118 GLY A O 1
ATOM 892 N N . GLY A 1 119 ? 11.970 6.937 2.814 1.00 71.38 119 GLY A N 1
ATOM 893 C CA . GLY A 1 119 ? 13.325 6.800 2.295 1.00 71.38 119 GLY A CA 1
ATOM 894 C C . GLY A 1 119 ? 13.592 5.447 1.624 1.00 71.38 119 GLY A C 1
ATOM 895 O O . GLY A 1 119 ? 12.710 4.594 1.534 1.00 71.38 119 GLY A O 1
ATOM 896 N N . PRO A 1 120 ? 14.808 5.255 1.085 1.00 64.94 120 PRO A N 1
ATOM 897 C CA . PRO A 1 120 ? 15.192 3.992 0.466 1.00 64.94 120 PRO A CA 1
ATOM 898 C C . PRO A 1 120 ? 15.162 2.858 1.488 1.00 64.94 120 PRO A C 1
ATOM 900 O O . PRO A 1 120 ? 15.475 3.066 2.658 1.00 64.94 120 PRO A O 1
ATOM 903 N N . ALA A 1 121 ? 14.842 1.643 1.040 1.00 63.47 121 ALA A N 1
ATOM 904 C CA . ALA A 1 121 ? 14.974 0.460 1.880 1.00 63.47 121 ALA A CA 1
ATOM 905 C C . ALA A 1 121 ? 16.434 0.328 2.361 1.00 63.47 121 ALA A C 1
ATOM 907 O O . ALA A 1 121 ? 17.348 0.164 1.556 1.00 63.47 121 ALA A O 1
ATOM 908 N N . ILE A 1 122 ? 16.660 0.429 3.677 1.00 56.50 122 ILE A N 1
ATOM 909 C CA . ILE A 1 122 ? 18.008 0.474 4.285 1.00 56.50 122 ILE A CA 1
ATOM 910 C C . ILE A 1 122 ? 18.576 -0.946 4.549 1.00 56.50 122 ILE A C 1
ATOM 912 O O . ILE A 1 122 ? 19.654 -1.098 5.114 1.00 56.50 122 ILE A O 1
ATOM 916 N N . GLY A 1 123 ? 17.894 -2.008 4.108 1.00 52.56 123 GLY A N 1
ATOM 917 C CA . GLY A 1 123 ? 18.290 -3.400 4.352 1.00 52.56 123 GLY A CA 1
ATOM 918 C C . GLY A 1 123 ? 18.651 -4.165 3.079 1.00 52.56 123 GLY A C 1
ATOM 919 O O . GLY A 1 123 ? 17.961 -4.062 2.067 1.00 52.56 123 GLY A O 1
ATOM 920 N N . ASP A 1 124 ? 19.704 -4.983 3.148 1.00 47.31 124 ASP A N 1
ATOM 921 C CA . ASP A 1 124 ? 19.938 -6.055 2.178 1.00 47.31 124 ASP A CA 1
ATOM 922 C C . ASP A 1 124 ? 18.915 -7.180 2.433 1.00 47.31 124 ASP A C 1
ATOM 924 O O . ASP A 1 124 ? 18.803 -7.687 3.553 1.00 47.31 124 ASP A O 1
ATOM 928 N N . LEU A 1 125 ? 18.166 -7.596 1.403 1.00 49.09 125 LEU A N 1
ATOM 929 C CA . LEU A 1 125 ? 17.175 -8.684 1.489 1.00 49.09 125 LEU A CA 1
ATOM 930 C C . LEU A 1 125 ? 17.812 -10.057 1.793 1.00 49.09 125 LEU A C 1
ATOM 932 O O . LEU A 1 125 ? 17.101 -11.052 1.934 1.00 49.09 125 LEU A O 1
ATOM 936 N N . GLY A 1 126 ? 19.141 -10.130 1.927 1.00 46.94 126 GLY A N 1
ATOM 937 C CA . GLY A 1 126 ? 19.889 -11.340 2.261 1.00 46.94 126 GLY A CA 1
ATOM 938 C C . GLY A 1 126 ? 19.515 -12.005 3.593 1.00 46.94 126 GLY A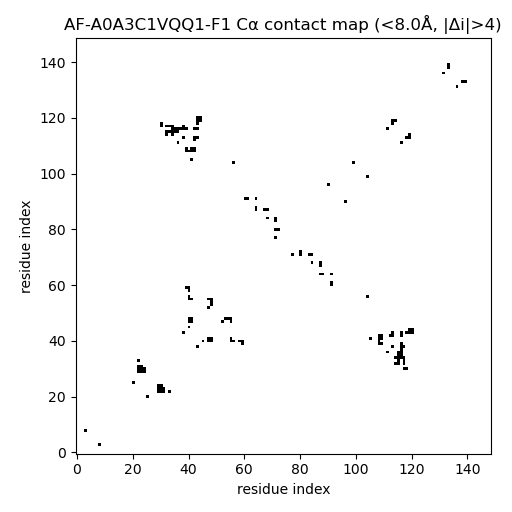 C 1
ATOM 939 O O . GLY A 1 126 ? 19.857 -13.175 3.789 1.00 46.94 126 GLY A O 1
ATOM 940 N N . ARG A 1 127 ? 18.811 -11.323 4.516 1.00 44.25 127 ARG A N 1
ATOM 941 C CA . ARG A 1 127 ? 18.242 -11.941 5.733 1.00 44.25 127 ARG A CA 1
ATOM 942 C C . ARG A 1 127 ? 16.890 -11.346 6.129 1.00 44.25 127 ARG A C 1
ATOM 944 O O . ARG A 1 127 ? 16.650 -10.154 6.008 1.00 44.25 127 ARG A O 1
ATOM 951 N N . SER A 1 128 ? 16.026 -12.197 6.688 1.00 42.56 128 SER A N 1
ATOM 952 C CA . SER A 1 128 ? 14.747 -11.796 7.281 1.00 42.56 128 SER A CA 1
ATOM 953 C C . SER A 1 128 ? 14.969 -10.866 8.477 1.00 42.56 128 SER A C 1
ATOM 955 O O . SER A 1 128 ? 15.196 -11.324 9.596 1.00 42.56 128 SER A O 1
ATOM 957 N N . GLU A 1 129 ? 14.857 -9.558 8.259 1.00 50.59 129 GLU A N 1
ATOM 958 C CA . GLU A 1 129 ? 14.760 -8.568 9.343 1.00 50.59 129 GLU A CA 1
ATOM 959 C C . GLU A 1 129 ? 13.371 -8.553 10.000 1.00 50.59 129 GLU A C 1
ATOM 961 O O . GLU A 1 129 ? 13.167 -7.941 11.052 1.00 50.59 129 GLU A O 1
ATOM 966 N N . ARG A 1 130 ? 12.410 -9.296 9.428 1.00 48.59 130 ARG A N 1
ATOM 967 C CA . ARG A 1 130 ? 11.144 -9.615 10.088 1.00 48.59 130 ARG A CA 1
ATOM 968 C C . ARG A 1 130 ? 11.455 -10.437 11.338 1.00 48.59 130 ARG A C 1
ATOM 970 O O . ARG A 1 130 ? 11.692 -11.638 11.262 1.00 48.59 130 ARG A O 1
ATOM 977 N N . ASN A 1 131 ? 11.412 -9.767 12.485 1.00 44.66 131 ASN A N 1
ATOM 978 C CA . ASN A 1 131 ? 11.446 -10.348 13.826 1.00 44.66 131 ASN A CA 1
ATOM 979 C C . ASN A 1 131 ? 12.809 -10.877 14.303 1.00 44.66 131 ASN A C 1
ATOM 981 O O . ASN A 1 131 ? 12.897 -12.022 14.747 1.00 44.66 131 ASN A O 1
ATOM 985 N N . ARG A 1 132 ? 13.850 -10.034 14.387 1.00 45.84 132 ARG A N 1
ATOM 986 C CA . ARG A 1 132 ? 14.825 -10.281 15.466 1.00 45.84 132 ARG A CA 1
ATOM 987 C C . ARG A 1 132 ? 14.090 -10.106 16.796 1.00 45.84 132 ARG A C 1
ATOM 989 O O . ARG A 1 132 ? 13.701 -8.994 17.156 1.00 45.84 132 ARG A O 1
ATOM 996 N N . SER A 1 133 ? 13.843 -11.210 17.499 1.00 47.56 133 SER A N 1
ATOM 997 C CA . SER A 1 133 ? 13.411 -11.154 18.895 1.00 47.56 133 SER A CA 1
ATOM 998 C C . SER A 1 133 ? 14.454 -10.364 19.695 1.00 47.56 133 SER A C 1
ATOM 1000 O O . SER A 1 133 ? 15.633 -10.351 19.345 1.00 47.56 133 SER A O 1
ATOM 1002 N N . ARG A 1 134 ? 14.039 -9.668 20.760 1.00 51.75 134 ARG A N 1
ATOM 1003 C CA . ARG A 1 134 ? 14.968 -8.875 21.593 1.00 51.75 134 ARG A CA 1
ATOM 1004 C C . ARG A 1 134 ? 16.102 -9.733 22.173 1.00 51.75 134 ARG A C 1
ATOM 1006 O O . ARG A 1 134 ? 17.213 -9.234 22.296 1.00 51.75 134 ARG A O 1
ATOM 1013 N N . GLU A 1 135 ? 15.844 -11.019 22.423 1.00 46.06 135 GLU A N 1
ATOM 1014 C CA . GLU A 1 135 ? 16.863 -12.017 22.792 1.00 46.06 135 GLU A CA 1
ATOM 1015 C C . GLU A 1 135 ? 17.957 -12.177 21.728 1.00 46.06 135 GLU A C 1
ATOM 1017 O O . GLU A 1 135 ? 19.122 -12.334 22.067 1.00 46.06 135 GLU A O 1
ATOM 1022 N N . ALA A 1 136 ? 17.618 -12.075 20.441 1.00 48.06 136 ALA A N 1
ATOM 1023 C CA . ALA A 1 136 ? 18.582 -12.142 19.343 1.00 48.06 136 ALA A CA 1
ATOM 1024 C C . ALA A 1 136 ? 19.320 -10.812 19.089 1.00 48.06 136 ALA A C 1
ATOM 1026 O O . ALA A 1 136 ? 20.180 -10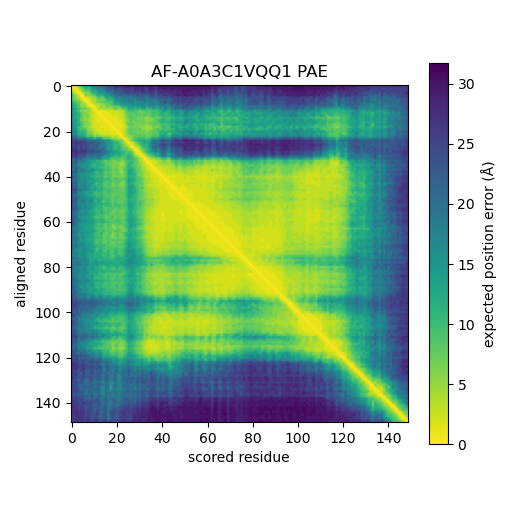.747 18.211 1.00 48.06 136 ALA A O 1
ATOM 1027 N N . MET A 1 137 ? 18.958 -9.742 19.807 1.00 46.28 137 MET A N 1
ATOM 1028 C CA . MET A 1 137 ? 19.575 -8.412 19.702 1.00 46.28 137 MET A CA 1
ATOM 1029 C C . MET A 1 137 ? 20.427 -8.054 20.926 1.00 46.28 137 MET A C 1
ATOM 1031 O O . MET A 1 137 ? 20.962 -6.953 20.957 1.00 46.28 137 MET A O 1
ATOM 1035 N N . ASP A 1 138 ? 20.527 -8.940 21.925 1.00 48.72 138 ASP A N 1
ATOM 1036 C CA . ASP A 1 138 ? 21.261 -8.723 23.187 1.00 48.72 138 ASP A CA 1
ATOM 1037 C C . ASP A 1 138 ? 20.887 -7.403 23.907 1.00 48.72 138 ASP A C 1
ATOM 1039 O O . ASP A 1 138 ? 21.649 -6.807 24.665 1.00 48.72 138 ASP A O 1
ATOM 1043 N N . MET A 1 139 ? 19.665 -6.922 23.654 1.00 45.00 139 MET A N 1
ATOM 1044 C CA . MET A 1 139 ? 19.119 -5.692 24.225 1.00 45.00 139 MET A CA 1
ATOM 1045 C C . MET A 1 139 ? 18.456 -6.037 25.559 1.00 45.00 139 MET A C 1
ATOM 1047 O O . MET A 1 139 ? 17.255 -6.328 25.616 1.00 45.00 139 MET A O 1
ATOM 1051 N N . ILE A 1 140 ? 19.254 -6.031 26.630 1.00 46.06 140 ILE A N 1
ATOM 1052 C CA . ILE A 1 140 ? 18.788 -6.224 28.008 1.00 46.06 140 ILE A CA 1
ATOM 1053 C C . ILE A 1 140 ? 17.764 -5.134 28.342 1.00 46.06 140 ILE A C 1
ATOM 1055 O O . ILE A 1 140 ? 17.987 -3.947 28.114 1.00 46.06 140 ILE A O 1
ATOM 1059 N N . HIS A 1 141 ? 16.622 -5.544 28.890 1.00 40.34 141 HIS A N 1
ATOM 1060 C CA . HIS A 1 141 ? 15.606 -4.638 29.409 1.00 40.34 141 HIS A CA 1
ATOM 1061 C C . HIS A 1 141 ? 16.233 -3.783 30.521 1.00 40.34 141 HIS A C 1
ATOM 1063 O O . HIS A 1 141 ? 16.441 -4.270 31.632 1.00 40.34 141 HIS A O 1
ATOM 1069 N N . THR A 1 142 ? 16.504 -2.501 30.278 1.00 39.03 142 THR A N 1
ATOM 1070 C CA . THR A 1 142 ? 16.472 -1.548 31.386 1.00 39.03 142 THR A CA 1
ATOM 1071 C C . THR A 1 142 ? 15.017 -1.495 31.825 1.00 39.03 142 THR A C 1
ATOM 1073 O O . THR A 1 142 ? 14.124 -1.060 31.097 1.00 39.03 142 THR A O 1
ATOM 1076 N N . MET A 1 143 ? 14.746 -2.109 32.973 1.00 41.34 143 MET A N 1
ATOM 1077 C CA . MET A 1 143 ? 13.493 -1.941 33.690 1.00 41.34 143 MET A CA 1
ATOM 1078 C C . MET A 1 143 ? 13.269 -0.440 33.859 1.00 41.34 143 MET A C 1
ATOM 1080 O O . MET A 1 143 ? 14.113 0.243 34.443 1.00 41.34 143 MET A O 1
ATOM 1084 N N . ILE A 1 144 ? 12.140 0.074 33.371 1.00 42.44 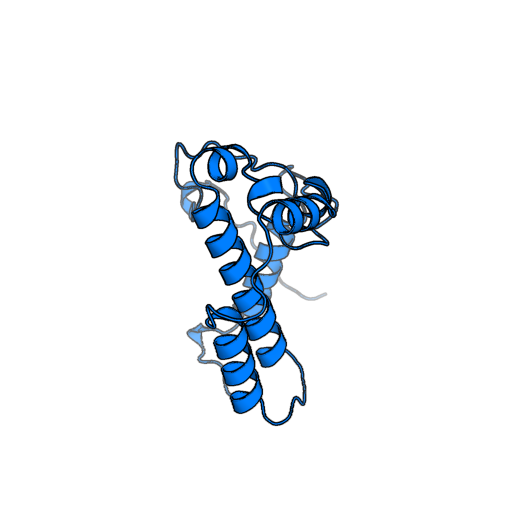144 ILE A N 1
ATOM 1085 C CA . ILE A 1 144 ? 11.619 1.335 33.888 1.00 42.44 144 ILE A CA 1
ATOM 1086 C C . ILE A 1 144 ? 11.295 1.039 35.350 1.00 42.44 144 ILE A C 1
ATOM 1088 O O . ILE A 1 144 ? 10.314 0.365 35.666 1.00 42.44 144 ILE A O 1
ATOM 1092 N N . MET A 1 145 ? 12.190 1.462 36.238 1.00 39.66 145 MET A N 1
ATOM 1093 C CA . MET A 1 145 ? 11.919 1.509 37.663 1.00 39.66 145 MET A CA 1
ATOM 1094 C C . MET A 1 145 ? 10.756 2.483 37.854 1.00 39.66 145 MET A C 1
ATOM 1096 O O . MET A 1 145 ? 10.911 3.677 37.632 1.00 39.66 145 MET A O 1
ATOM 1100 N N . SER A 1 146 ? 9.605 1.908 38.200 1.00 38.78 146 SER A N 1
ATOM 1101 C CA . SER A 1 146 ? 8.556 2.435 39.076 1.00 38.78 146 SER A CA 1
ATOM 1102 C C . SER A 1 146 ? 8.153 3.909 38.909 1.00 38.78 146 SER A C 1
ATOM 1104 O O . SER A 1 146 ? 8.895 4.815 39.273 1.00 38.78 146 SER A O 1
ATOM 1106 N N . GLY A 1 147 ? 6.892 4.163 38.544 1.00 36.88 147 GLY A N 1
ATOM 1107 C CA . GLY A 1 147 ? 6.219 5.362 39.075 1.00 36.88 147 GLY A CA 1
ATOM 1108 C C . GLY A 1 147 ? 5.974 5.221 40.589 1.00 36.88 147 GLY A C 1
ATOM 1109 O O . GLY A 1 147 ? 6.236 4.148 41.139 1.00 36.88 147 GLY A O 1
ATOM 1110 N N . PRO A 1 148 ? 5.351 6.191 41.279 1.00 41.75 148 PRO A N 1
ATOM 1111 C CA . PRO A 1 148 ? 5.378 7.651 41.155 1.00 41.75 148 PRO A CA 1
ATOM 1112 C C . PRO A 1 148 ? 6.213 8.304 42.294 1.00 41.75 148 PRO A C 1
ATOM 1114 O O . PRO A 1 148 ? 6.447 7.680 43.332 1.00 41.75 148 PRO A O 1
ATOM 1117 N N . GLN A 1 149 ? 6.589 9.578 42.143 1.00 35.22 149 GLN A N 1
ATOM 1118 C CA . GLN A 1 149 ? 6.859 10.527 43.240 1.00 35.22 149 GLN A CA 1
ATOM 1119 C C . GLN A 1 149 ? 6.216 11.860 42.858 1.00 35.22 149 GLN A C 1
ATOM 1121 O O . GLN A 1 149 ? 6.453 12.292 41.707 1.00 35.22 149 GLN A O 1
#

Secondary structure (DSSP, 8-state):
-----GGGTTHHHHHHHHHHHHHS-SSS----SPP-S---HHHH-HHHHHH-HHHHHHHHHHHHHHHHHHHHHHSTT-SSHHHHHHHHHHHHH-SSSS---HHHHHHHHHHTHHHHTT-S--S-TTS--TT--GGGGT-----------

Mean predicted aligned error: 13.43 Å

Sequence (149 aa):
VGQLDPQFAGKVPVTIERYWSKVGSDTGMTMFPVPVDMPSVPAIAPSLYSEAPQAAVIIDNLNMLDAAVADIIAYPNLENRDELLEAAADEFTKDDSNVSDEMTYLLSALRGGIFNQGGPAIGDLGRSERNRSREAMDMIHTMIMSGPQ

Foldseek 3Di:
DDPDDPVCVCVVVVVVVVVCCVQPPPPPDHLPPDAPDAAACCQAPVVCCVVPVPVSVLVVLVSVLVVQLCCLVPDPPDPPSVVSNVVSVCVSPDPPPPDDDSVRVNCVNPVCHQSNNSHYDPDDPPDPPPDPDVVNVVPDDPPPPDDDD

Radius of gyration: 19.86 Å; Cα contacts (8 Å, |Δi|>4): 90; chains: 1; bounding box: 44×25×61 Å

Nearest PDB structures (foldseek):
  8uc3-assembly1_C  TM=3.274E-01  e=6.861E+00  Streptomyces noursei ATCC 11455

pLDDT: mean 71.66, std 18.6, range [35.22, 94.19]

Solvent-accessible surface area (backbone atoms only — not comparable to full-atom values): 9284 Å² total; per-residue (Å²): 132,83,82,72,57,77,92,55,65,68,46,64,64,53,49,52,51,52,50,46,54,63,45,46,44,89,81,77,59,69,47,72,63,66,54,80,45,82,68,29,41,64,45,50,37,48,68,55,28,73,78,36,51,70,59,32,52,51,52,40,52,52,53,52,48,52,51,53,50,49,49,61,70,67,46,81,92,63,73,66,53,69,61,52,49,51,52,52,54,50,62,77,64,48,88,89,52,91,81,70,54,70,68,58,49,50,54,58,47,46,68,68,40,38,60,36,32,53,35,67,72,91,66,71,86,90,55,81,73,80,73,72,50,57,81,78,65,75,61,74,81,76,71,82,77,72,86,87,133